Protein AF-A0A1I0L2A5-F1 (afdb_monomer_lite)

Sequence (82 aa):
MPWEEFCTLVSGLMPDTPLGSIVAIRAEPDRKVIKNFSRDQRRIYNAWRNRQAQEKLQDTEALDKQMKSMEAAFARMFGGGS

Structure (mmCIF, N/CA/C/O backbone):
data_AF-A0A1I0L2A5-F1
#
_entry.id   AF-A0A1I0L2A5-F1
#
loop_
_atom_site.group_PDB
_atom_site.id
_atom_site.type_symbol
_atom_site.label_atom_id
_atom_site.label_alt_id
_atom_site.label_comp_id
_atom_site.label_asym_id
_atom_site.label_entity_id
_atom_site.label_seq_id
_atom_site.pdbx_PDB_ins_code
_atom_site.Cartn_x
_atom_site.Cartn_y
_atom_site.Cartn_z
_atom_site.occupancy
_atom_site.B_iso_or_equiv
_atom_site.auth_seq_id
_atom_site.auth_comp_id
_atom_site.auth_asym_id
_atom_site.auth_atom_id
_atom_site.pdbx_PDB_model_num
ATOM 1 N N . MET A 1 1 ? 11.080 -7.873 26.839 1.0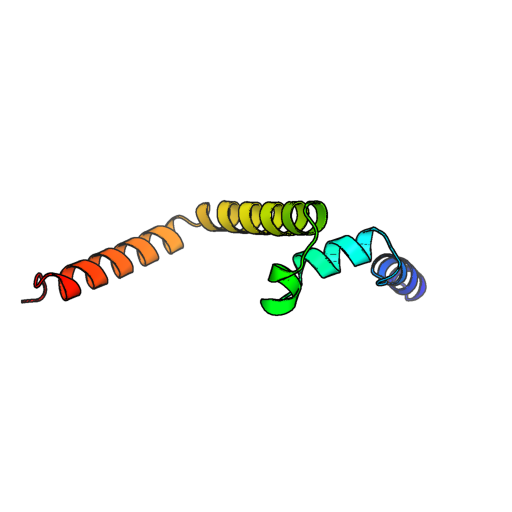0 83.19 1 MET A N 1
ATOM 2 C CA . MET A 1 1 ? 9.725 -7.291 26.852 1.00 83.19 1 MET A CA 1
ATOM 3 C C . MET A 1 1 ? 8.873 -8.115 27.806 1.00 83.19 1 MET A C 1
ATOM 5 O O . MET A 1 1 ? 8.834 -9.329 27.622 1.00 83.19 1 MET A O 1
ATOM 9 N N . PRO A 1 2 ? 8.273 -7.514 28.844 1.00 95.12 2 PRO A N 1
ATOM 10 C CA . PRO A 1 2 ? 7.305 -8.172 29.717 1.00 95.12 2 PRO A CA 1
ATOM 11 C C . PRO A 1 2 ? 6.039 -8.584 28.953 1.00 95.12 2 PRO A C 1
ATOM 13 O O . PRO A 1 2 ? 5.644 -7.935 27.987 1.00 95.12 2 PRO A O 1
ATOM 16 N N . TRP A 1 3 ? 5.382 -9.652 29.406 1.00 94.31 3 TRP A N 1
ATOM 17 C CA . TRP A 1 3 ? 4.171 -10.189 28.772 1.00 94.31 3 TRP A CA 1
ATOM 18 C C . TRP A 1 3 ? 3.029 -9.164 28.687 1.00 94.31 3 TRP A C 1
ATOM 20 O O . TRP A 1 3 ? 2.351 -9.066 27.669 1.00 94.31 3 TRP A O 1
ATOM 30 N N . GLU A 1 4 ? 2.855 -8.350 29.725 1.00 94.44 4 GLU A N 1
ATOM 31 C CA . GLU A 1 4 ? 1.821 -7.309 29.762 1.00 94.44 4 GLU A CA 1
ATOM 32 C C . GLU A 1 4 ? 2.052 -6.208 28.718 1.00 94.44 4 GLU A C 1
ATOM 34 O O . GLU A 1 4 ? 1.104 -5.731 28.089 1.00 94.44 4 GLU A O 1
ATOM 39 N N . GLU A 1 5 ? 3.315 -5.844 28.479 1.00 92.69 5 GLU A N 1
ATOM 40 C CA . GLU A 1 5 ? 3.692 -4.872 27.450 1.00 92.69 5 GLU A CA 1
ATOM 41 C C . GLU A 1 5 ? 3.376 -5.423 26.054 1.00 92.69 5 GLU A C 1
ATOM 43 O O . GLU A 1 5 ? 2.776 -4.735 25.231 1.00 92.69 5 GLU A O 1
ATOM 48 N N . PHE A 1 6 ? 3.681 -6.701 25.812 1.00 92.62 6 PHE A N 1
ATOM 49 C CA . PHE A 1 6 ? 3.321 -7.375 24.566 1.00 92.62 6 PHE A CA 1
ATOM 50 C C . PHE A 1 6 ? 1.801 -7.394 24.336 1.00 92.62 6 PHE A C 1
ATOM 52 O O . PHE A 1 6 ? 1.338 -6.985 23.272 1.00 92.62 6 PHE A O 1
ATOM 59 N N . CYS A 1 7 ? 1.016 -7.807 25.336 1.00 92.00 7 CYS A N 1
ATOM 60 C CA . CYS A 1 7 ? -0.448 -7.834 25.253 1.00 92.00 7 CYS A CA 1
ATOM 61 C C . CYS A 1 7 ? -1.039 -6.447 24.961 1.00 92.00 7 CYS A C 1
ATOM 63 O O . CYS A 1 7 ? -1.968 -6.323 24.163 1.00 92.00 7 CYS A O 1
ATOM 65 N N . THR A 1 8 ? -0.469 -5.402 25.567 1.00 90.19 8 THR A N 1
ATOM 66 C CA . THR A 1 8 ? -0.878 -4.009 25.341 1.00 90.19 8 THR A CA 1
ATOM 67 C C . THR A 1 8 ? -0.573 -3.546 23.915 1.00 90.19 8 THR A C 1
ATOM 69 O O . THR A 1 8 ? -1.380 -2.856 23.301 1.00 90.19 8 THR A O 1
ATOM 72 N N . LEU A 1 9 ? 0.569 -3.939 23.348 1.00 89.19 9 LEU A N 1
ATOM 73 C CA . LEU A 1 9 ? 0.917 -3.593 21.967 1.00 89.19 9 LEU A CA 1
ATOM 74 C C . LEU A 1 9 ? 0.054 -4.352 20.951 1.00 89.19 9 LEU A C 1
ATOM 76 O O . LEU A 1 9 ? -0.397 -3.772 19.964 1.00 89.19 9 LEU A O 1
ATOM 80 N N . VAL A 1 10 ? -0.203 -5.638 21.199 1.00 89.12 10 VAL A N 1
ATOM 81 C CA . VAL A 1 10 ? -1.019 -6.483 20.315 1.00 89.12 10 VAL A CA 1
ATOM 82 C C . VAL A 1 10 ? -2.478 -6.041 20.305 1.00 89.12 10 VAL A C 1
ATOM 84 O O . VAL A 1 10 ? -3.095 -6.047 19.240 1.00 89.12 10 VAL A O 1
ATOM 87 N N . SER A 1 11 ? -3.026 -5.599 21.441 1.00 88.38 11 SER A N 1
ATOM 88 C CA . SER A 1 11 ? -4.403 -5.091 21.486 1.00 88.38 11 SER A CA 1
ATOM 89 C C . SER A 1 11 ? -4.600 -3.880 20.565 1.00 88.38 11 SER A C 1
ATOM 91 O O . SER A 1 11 ? -5.649 -3.748 19.941 1.00 88.38 11 SER A O 1
ATOM 93 N N . GLY A 1 12 ? -3.563 -3.058 20.371 1.00 85.69 12 GLY A N 1
ATOM 94 C CA . GLY A 1 12 ? -3.566 -1.943 19.422 1.00 85.69 12 GLY A CA 1
ATOM 95 C C . GLY A 1 12 ? -3.580 -2.341 17.939 1.00 85.69 12 GLY A C 1
ATOM 96 O O . GLY A 1 12 ? -3.811 -1.483 17.090 1.00 85.69 12 GLY A O 1
ATOM 97 N N . LEU A 1 13 ? -3.340 -3.614 17.604 1.00 86.69 13 LEU A N 1
ATOM 98 C CA . LEU A 1 13 ? -3.393 -4.147 16.234 1.00 86.69 13 LEU A CA 1
ATOM 99 C C . LE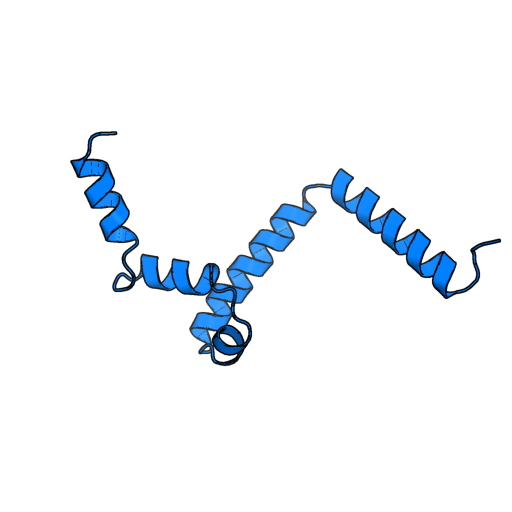U A 1 13 ? -4.691 -4.909 15.940 1.00 86.69 13 LEU A C 1
ATOM 101 O O . LEU A 1 13 ? -4.852 -5.443 14.840 1.00 86.69 13 LEU A O 1
ATOM 105 N N . MET A 1 14 ? -5.611 -4.969 16.903 1.00 88.56 14 MET A N 1
ATOM 106 C CA . MET A 1 14 ? -6.866 -5.695 16.753 1.00 88.56 14 MET A CA 1
ATOM 107 C C . MET A 1 14 ? -7.725 -5.117 15.611 1.00 88.56 14 MET A C 1
ATOM 109 O O . MET A 1 14 ? -7.673 -3.906 15.366 1.00 88.56 14 MET A O 1
ATOM 113 N N . PRO A 1 15 ? -8.522 -5.939 14.897 1.00 83.56 15 PRO A N 1
ATOM 114 C CA . PRO A 1 15 ? -9.257 -5.510 13.698 1.00 83.56 15 PRO A CA 1
ATOM 115 C C . PRO A 1 15 ? -10.249 -4.360 13.919 1.00 83.56 15 PRO A C 1
ATOM 117 O O . PRO A 1 15 ? -10.528 -3.597 12.996 1.00 83.56 15 PRO A O 1
ATOM 120 N N . ASP A 1 16 ? -10.774 -4.238 15.133 1.00 88.06 16 ASP A N 1
ATOM 121 C CA . ASP A 1 16 ? -11.724 -3.215 15.574 1.00 88.06 16 ASP A CA 1
ATOM 122 C C . ASP A 1 16 ? -11.055 -1.884 15.954 1.00 88.06 16 ASP A C 1
ATOM 124 O O . ASP A 1 16 ? -11.734 -0.888 16.203 1.00 88.06 16 ASP A O 1
ATOM 128 N N . THR A 1 17 ? -9.724 -1.828 15.943 1.00 93.69 17 THR A N 1
ATOM 129 C CA . THR A 1 17 ? -8.978 -0.592 16.179 1.00 93.69 17 THR A CA 1
ATOM 130 C C . THR A 1 17 ? -8.750 0.189 14.878 1.00 93.69 17 THR A C 1
ATOM 132 O O . THR A 1 17 ? -8.605 -0.401 13.798 1.00 93.69 17 THR A O 1
ATOM 135 N N . PRO A 1 18 ? -8.618 1.530 14.946 1.00 92.44 18 PRO A N 1
ATOM 136 C CA . PRO A 1 18 ? -8.243 2.332 13.781 1.00 92.44 18 PRO A CA 1
ATOM 137 C C . PRO A 1 18 ? -6.911 1.900 13.148 1.00 92.44 18 PRO A C 1
ATOM 139 O O . PRO A 1 18 ? -6.780 1.893 11.922 1.00 92.44 18 PRO A O 1
ATOM 142 N N . LEU A 1 19 ? -5.922 1.514 13.964 1.00 93.12 19 LEU A N 1
ATOM 143 C CA . LEU A 1 19 ? -4.629 1.038 13.472 1.00 93.12 19 LEU A CA 1
ATOM 144 C C . LEU A 1 19 ? -4.759 -0.333 12.797 1.00 93.12 19 LEU A C 1
ATOM 146 O O . LEU A 1 19 ? -4.267 -0.493 11.680 1.00 93.12 19 LEU A O 1
ATOM 150 N N . GLY A 1 20 ? -5.462 -1.283 13.418 1.00 93.38 20 GLY A N 1
ATOM 151 C CA . GLY A 1 20 ? -5.733 -2.599 12.837 1.00 93.38 20 GLY A CA 1
ATOM 152 C C . GLY A 1 20 ? -6.462 -2.509 11.499 1.00 93.38 20 GLY A C 1
ATOM 153 O O . GLY A 1 20 ? -6.069 -3.171 10.541 1.00 93.38 20 GLY A O 1
ATOM 154 N N . SER A 1 21 ? -7.427 -1.593 11.370 1.00 93.50 21 SER A N 1
ATOM 155 C CA . SER A 1 21 ? -8.089 -1.301 10.091 1.00 93.50 21 SER A CA 1
ATOM 156 C C . SER A 1 21 ? -7.108 -0.818 9.012 1.00 93.50 21 SER A C 1
ATOM 158 O O . SER A 1 21 ? -7.146 -1.292 7.876 1.00 93.50 21 SER A O 1
ATOM 160 N N . ILE A 1 22 ? -6.189 0.097 9.345 1.00 95.38 22 ILE A N 1
ATOM 161 C CA . ILE A 1 22 ? -5.157 0.567 8.402 1.00 95.38 22 ILE A CA 1
ATOM 162 C C . ILE A 1 22 ? -4.216 -0.575 8.004 1.00 95.38 22 ILE A C 1
ATOM 164 O O . ILE A 1 22 ? -3.872 -0.698 6.825 1.00 95.38 22 ILE A O 1
ATOM 168 N N . VAL A 1 23 ? -3.789 -1.395 8.967 1.00 94.69 23 VAL A N 1
ATOM 169 C CA . VAL A 1 23 ? -2.910 -2.547 8.724 1.00 94.69 23 VAL A CA 1
ATOM 170 C C . VAL A 1 23 ? -3.599 -3.556 7.809 1.00 94.69 23 VAL A C 1
ATOM 172 O O . VAL A 1 23 ? -2.999 -3.947 6.809 1.00 94.69 23 VAL A O 1
ATOM 175 N N . ALA A 1 24 ? -4.864 -3.892 8.072 1.00 94.81 24 ALA A N 1
ATOM 176 C CA . ALA A 1 24 ? -5.657 -4.789 7.236 1.00 94.81 24 ALA A CA 1
ATOM 177 C C . ALA A 1 24 ? -5.750 -4.279 5.789 1.00 94.81 24 ALA A C 1
ATOM 179 O O . ALA A 1 24 ? -5.435 -5.015 4.857 1.00 94.81 24 ALA A O 1
ATOM 180 N N . ILE A 1 25 ? -6.064 -2.991 5.591 1.00 97.06 25 ILE A N 1
ATOM 181 C CA . ILE A 1 25 ? -6.108 -2.381 4.252 1.00 97.06 25 ILE A CA 1
ATOM 182 C C . ILE A 1 25 ? -4.755 -2.508 3.542 1.00 97.06 25 ILE A C 1
ATOM 184 O O . ILE A 1 25 ? -4.715 -2.838 2.361 1.00 97.06 25 ILE A O 1
ATOM 188 N N . ARG A 1 26 ? -3.639 -2.227 4.228 1.00 96.44 26 ARG A N 1
ATOM 189 C CA . ARG A 1 26 ? -2.292 -2.260 3.628 1.00 96.44 26 ARG A CA 1
ATOM 190 C C . ARG A 1 26 ? -1.798 -3.672 3.321 1.00 96.44 26 ARG A C 1
ATOM 192 O O . ARG A 1 26 ? -1.020 -3.831 2.380 1.00 96.44 26 ARG A O 1
ATOM 199 N N . ALA A 1 27 ? -2.203 -4.647 4.128 1.00 96.00 27 ALA A N 1
ATOM 200 C CA . ALA A 1 27 ? -1.766 -6.034 4.035 1.00 96.00 27 ALA A CA 1
ATOM 201 C C . ALA A 1 27 ? -2.643 -6.892 3.109 1.00 96.00 27 ALA A C 1
ATOM 203 O O . ALA A 1 27 ? -2.235 -8.003 2.788 1.00 96.00 27 ALA A O 1
ATOM 204 N N . GLU A 1 28 ? -3.805 -6.392 2.671 1.00 97.31 28 GLU A N 1
ATOM 205 C CA . GLU A 1 28 ? -4.775 -7.147 1.870 1.00 97.31 28 GLU A CA 1
ATOM 206 C C . GLU A 1 28 ? -4.160 -7.743 0.583 1.00 97.31 28 GLU A C 1
ATOM 208 O O . GLU A 1 28 ? -3.694 -6.986 -0.283 1.00 97.31 28 GLU A O 1
ATOM 213 N N . PRO A 1 29 ? -4.171 -9.084 0.420 1.00 96.94 29 PRO A N 1
ATOM 214 C CA . PRO A 1 29 ? -3.677 -9.742 -0.787 1.00 96.94 29 PRO A CA 1
ATOM 215 C C . PRO A 1 29 ? -4.764 -10.036 -1.836 1.00 96.94 29 PRO A C 1
ATOM 217 O O . PRO A 1 29 ? -4.431 -10.192 -3.018 1.00 96.94 29 PRO A O 1
ATOM 220 N N . ASP A 1 30 ? -6.043 -10.141 -1.459 1.00 97.94 30 ASP A N 1
ATOM 221 C CA . ASP A 1 30 ? -7.098 -10.560 -2.381 1.00 97.94 30 ASP A CA 1
ATOM 222 C C . ASP A 1 30 ? -7.514 -9.414 -3.313 1.00 97.94 30 ASP A C 1
ATOM 224 O O . ASP A 1 30 ? -8.095 -8.396 -2.926 1.00 97.94 30 ASP A O 1
ATOM 228 N N . ARG A 1 31 ? -7.286 -9.614 -4.616 1.00 96.62 31 ARG A N 1
ATOM 229 C CA . ARG A 1 31 ? -7.677 -8.648 -5.649 1.00 96.62 31 ARG A CA 1
ATOM 230 C C . ARG A 1 31 ? -9.181 -8.393 -5.689 1.00 96.62 31 ARG A C 1
ATOM 232 O O . ARG A 1 31 ? -9.571 -7.299 -6.089 1.00 96.62 31 ARG A O 1
ATOM 239 N N . LYS A 1 32 ? -10.029 -9.367 -5.347 1.00 97.81 32 LYS A N 1
ATOM 240 C CA . LYS A 1 32 ? -11.488 -9.171 -5.312 1.00 97.81 32 LYS A CA 1
ATOM 241 C C . LYS A 1 32 ? -11.869 -8.197 -4.203 1.00 97.81 32 LYS A C 1
ATOM 243 O O . LYS A 1 32 ? -12.658 -7.289 -4.449 1.00 97.81 32 LYS A O 1
ATOM 248 N N . VAL A 1 33 ? -11.246 -8.333 -3.037 1.00 97.81 33 VAL A N 1
ATOM 249 C CA . VAL A 1 33 ? -11.431 -7.420 -1.906 1.00 97.81 33 VAL A CA 1
ATOM 250 C C . VAL A 1 33 ? -10.928 -6.019 -2.269 1.00 97.81 33 VAL A C 1
ATOM 252 O O . VAL A 1 33 ? -11.690 -5.055 -2.197 1.00 97.81 33 VAL A O 1
ATOM 255 N N . ILE A 1 34 ? -9.707 -5.905 -2.805 1.00 97.81 34 ILE A N 1
ATOM 256 C CA . ILE A 1 34 ? -9.118 -4.613 -3.209 1.00 97.81 34 I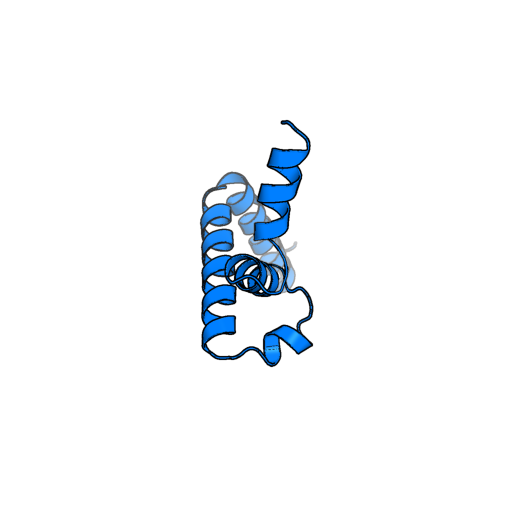LE A CA 1
ATOM 257 C C . ILE A 1 34 ? -9.970 -3.895 -4.270 1.00 97.81 34 ILE A C 1
ATOM 259 O O . ILE A 1 34 ? -10.100 -2.664 -4.256 1.00 97.81 34 ILE A O 1
ATOM 263 N N . LYS A 1 35 ? -10.577 -4.639 -5.207 1.00 97.75 35 LYS A N 1
ATOM 264 C CA . LYS A 1 35 ? -11.473 -4.078 -6.236 1.00 97.75 35 LYS A CA 1
ATOM 265 C C . LYS A 1 35 ? -12.705 -3.400 -5.638 1.00 97.75 35 LYS A C 1
ATOM 267 O O . LYS A 1 35 ? -13.149 -2.400 -6.203 1.00 97.75 35 LYS A O 1
ATOM 272 N N . ASN A 1 36 ? -13.175 -3.882 -4.494 1.00 98.12 36 ASN A N 1
ATOM 273 C CA . ASN A 1 36 ? -14.358 -3.376 -3.804 1.00 98.12 36 ASN A CA 1
ATOM 274 C C . ASN A 1 36 ? -14.036 -2.349 -2.707 1.00 98.12 36 ASN A C 1
ATOM 276 O O . ASN A 1 36 ? -14.946 -1.889 -2.023 1.00 98.12 36 ASN A O 1
ATOM 280 N N . PHE A 1 37 ? -12.767 -1.965 -2.539 1.00 98.25 37 PHE A N 1
ATOM 281 C CA . PHE A 1 37 ? -12.384 -0.916 -1.597 1.00 98.25 37 PHE A CA 1
ATOM 282 C C . PHE A 1 37 ? -13.122 0.397 -1.851 1.00 98.25 37 PHE A C 1
ATOM 284 O O . PHE A 1 37 ? -13.236 0.862 -2.990 1.00 98.25 37 PHE A O 1
ATOM 291 N N . SER A 1 38 ? -13.525 1.043 -0.757 1.00 98.31 38 SER A N 1
ATOM 292 C CA . SER A 1 38 ? -13.977 2.428 -0.775 1.00 98.31 38 SER A CA 1
ATOM 293 C C . SER A 1 38 ? -12.865 3.359 -1.271 1.00 98.31 38 SER A C 1
ATOM 295 O O . SER A 1 38 ? -11.680 3.003 -1.318 1.00 98.31 38 SER A O 1
ATOM 297 N N . ARG A 1 39 ? -13.230 4.599 -1.614 1.00 98.38 39 ARG A N 1
ATOM 298 C CA . ARG A 1 39 ? -12.262 5.615 -2.051 1.00 98.38 39 ARG A CA 1
ATOM 299 C C . ARG A 1 39 ? -11.148 5.827 -1.019 1.00 98.38 39 ARG A C 1
ATOM 301 O O . ARG A 1 39 ? -9.981 5.914 -1.400 1.00 98.38 39 ARG A O 1
ATOM 308 N N . ASP A 1 40 ? -11.491 5.859 0.266 1.00 97.81 40 ASP A N 1
ATOM 309 C CA . ASP A 1 40 ? -10.520 6.065 1.343 1.00 97.81 40 ASP A CA 1
ATOM 310 C C . ASP A 1 40 ? -9.631 4.847 1.584 1.00 97.81 40 ASP A C 1
ATOM 312 O O . ASP A 1 40 ? -8.413 4.998 1.704 1.00 97.81 40 ASP A O 1
ATOM 316 N N . GLN A 1 41 ? -10.199 3.639 1.565 1.00 97.94 41 GLN A N 1
ATOM 317 C CA . GLN A 1 41 ? -9.416 2.402 1.652 1.00 97.94 41 GLN A CA 1
ATOM 318 C C . GLN A 1 41 ? -8.413 2.317 0.496 1.00 97.94 41 GLN A C 1
ATOM 320 O O . GLN A 1 41 ? -7.223 2.078 0.706 1.00 97.94 41 GLN A O 1
ATOM 325 N N . ARG A 1 42 ? -8.859 2.618 -0.729 1.00 98.31 42 ARG A N 1
ATOM 326 C CA . ARG A 1 42 ? -7.996 2.634 -1.914 1.00 98.31 42 ARG A CA 1
ATOM 327 C C . ARG A 1 42 ? -6.901 3.694 -1.824 1.00 98.31 42 ARG A C 1
ATOM 329 O O . ARG A 1 42 ? -5.769 3.421 -2.217 1.00 98.31 42 ARG A O 1
ATOM 336 N N . ARG A 1 43 ? -7.197 4.877 -1.277 1.00 98.31 43 ARG A N 1
ATOM 337 C CA . ARG A 1 43 ? -6.195 5.925 -1.026 1.00 98.31 43 ARG A CA 1
ATOM 338 C C . ARG A 1 43 ? -5.099 5.431 -0.079 1.00 98.31 43 ARG A C 1
ATOM 340 O O . ARG A 1 43 ? -3.923 5.603 -0.388 1.00 98.31 43 ARG A O 1
ATOM 347 N N . ILE A 1 44 ? -5.471 4.800 1.038 1.00 98.12 44 ILE A N 1
ATOM 348 C CA . ILE A 1 44 ? -4.524 4.245 2.020 1.00 98.12 44 IL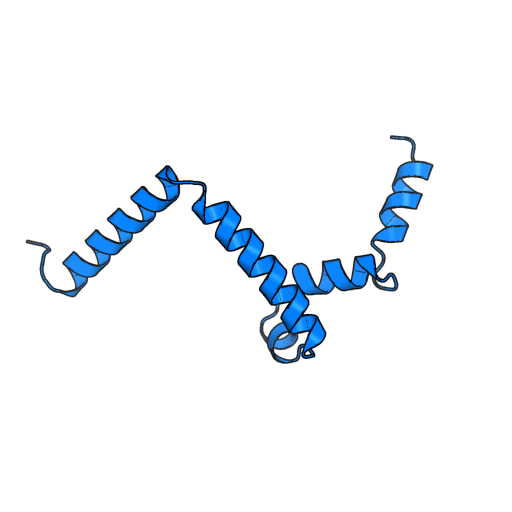E A CA 1
ATOM 349 C C . ILE A 1 44 ? -3.671 3.137 1.389 1.00 98.12 44 ILE A C 1
ATOM 351 O O . ILE A 1 44 ? -2.444 3.164 1.519 1.00 98.12 44 ILE A O 1
ATOM 355 N N . TYR A 1 45 ? -4.306 2.202 0.675 1.00 98.31 45 TYR A N 1
ATOM 356 C CA . TYR A 1 45 ? -3.630 1.105 -0.018 1.00 98.31 45 TYR A CA 1
ATOM 357 C C . TYR A 1 45 ? -2.608 1.620 -1.042 1.00 98.31 45 TYR A C 1
ATOM 359 O O . TYR A 1 45 ? -1.431 1.261 -0.992 1.00 98.31 45 TYR A O 1
ATOM 367 N N . ASN A 1 46 ? -3.028 2.523 -1.933 1.00 97.88 46 ASN A N 1
ATOM 368 C CA . ASN A 1 46 ? -2.166 3.066 -2.982 1.00 97.88 46 ASN A CA 1
ATOM 369 C C . ASN A 1 46 ? -1.013 3.896 -2.411 1.00 97.88 46 ASN A C 1
ATOM 371 O O . ASN A 1 46 ? 0.115 3.755 -2.871 1.00 97.88 46 ASN A O 1
ATOM 375 N N . ALA A 1 47 ? -1.263 4.724 -1.391 1.00 98.25 47 ALA A N 1
ATOM 376 C CA . ALA A 1 47 ? -0.209 5.505 -0.746 1.00 98.25 47 ALA A CA 1
ATOM 377 C C . ALA A 1 47 ? 0.889 4.601 -0.162 1.00 98.25 47 ALA A C 1
ATOM 379 O O . ALA A 1 47 ? 2.076 4.867 -0.350 1.00 98.25 47 ALA A O 1
ATOM 380 N N . TRP A 1 48 ? 0.502 3.499 0.488 1.00 97.56 48 TRP A N 1
ATOM 381 C CA . TRP A 1 48 ? 1.451 2.514 1.006 1.00 97.56 48 TRP A CA 1
ATOM 382 C C . TRP A 1 48 ? 2.243 1.827 -0.112 1.00 97.56 48 TRP A C 1
ATOM 384 O O . TRP A 1 48 ? 3.468 1.753 -0.050 1.00 97.56 48 TRP A O 1
ATOM 394 N N . ARG A 1 49 ? 1.562 1.380 -1.173 1.00 96.62 49 ARG A N 1
ATOM 395 C CA . ARG A 1 49 ? 2.201 0.746 -2.337 1.00 96.62 49 ARG A CA 1
ATOM 396 C C . ARG A 1 49 ? 3.176 1.682 -3.051 1.00 96.62 49 ARG A C 1
ATOM 398 O O . ARG A 1 49 ? 4.258 1.241 -3.425 1.00 96.62 49 ARG A O 1
ATOM 405 N N . ASN A 1 50 ? 2.822 2.957 -3.191 1.00 96.94 50 ASN A N 1
ATOM 406 C CA . ASN A 1 50 ? 3.681 3.972 -3.798 1.00 96.94 50 ASN A CA 1
ATOM 407 C C . ASN A 1 50 ? 4.933 4.216 -2.959 1.00 96.94 50 ASN A C 1
ATOM 409 O O . ASN A 1 50 ? 6.030 4.238 -3.507 1.00 96.94 50 ASN A O 1
ATOM 413 N N . ARG A 1 51 ? 4.787 4.322 -1.634 1.00 95.94 51 ARG A N 1
ATOM 414 C CA . ARG A 1 51 ? 5.931 4.433 -0.723 1.00 95.94 51 ARG A CA 1
ATOM 415 C C . ARG A 1 51 ? 6.871 3.232 -0.851 1.00 95.94 51 ARG A C 1
ATOM 417 O O . ARG A 1 51 ? 8.069 3.412 -1.020 1.00 95.94 51 ARG A O 1
ATOM 424 N N . GLN A 1 52 ? 6.327 2.016 -0.830 1.00 94.56 52 GLN A N 1
ATOM 425 C CA . GLN A 1 52 ? 7.114 0.790 -0.996 1.00 94.56 52 GLN A CA 1
ATOM 426 C C . GLN A 1 52 ? 7.821 0.733 -2.359 1.00 94.56 52 GLN A C 1
ATOM 428 O O . GLN A 1 52 ? 8.945 0.251 -2.455 1.00 94.56 52 GLN A O 1
ATOM 433 N N . ALA A 1 53 ? 7.182 1.226 -3.424 1.00 93.06 53 ALA A N 1
ATOM 434 C CA . ALA A 1 53 ? 7.819 1.335 -4.731 1.00 93.06 53 ALA A CA 1
ATOM 435 C C . ALA A 1 53 ? 8.977 2.345 -4.710 1.00 93.06 53 ALA A C 1
ATOM 437 O O . ALA A 1 53 ? 10.052 2.025 -5.198 1.00 93.06 53 ALA A O 1
ATOM 438 N N . GLN A 1 54 ? 8.791 3.518 -4.099 1.00 93.69 54 GLN A N 1
ATOM 439 C CA . GLN A 1 54 ? 9.845 4.528 -3.955 1.00 93.69 54 GLN A CA 1
ATOM 440 C C . GLN A 1 54 ? 11.041 4.023 -3.145 1.00 93.69 54 GLN A C 1
ATOM 442 O O . GLN A 1 54 ? 12.174 4.283 -3.529 1.00 93.69 54 GLN A O 1
ATOM 447 N N . GLU A 1 55 ? 10.807 3.277 -2.063 1.00 91.88 55 GLU A N 1
ATOM 448 C CA . GLU A 1 55 ? 11.878 2.652 -1.274 1.00 91.88 55 GLU A CA 1
ATOM 449 C C . GLU A 1 55 ? 12.685 1.659 -2.129 1.00 91.88 55 GLU A C 1
ATOM 451 O O . GLU A 1 55 ? 13.910 1.680 -2.105 1.00 91.88 55 GLU A O 1
ATOM 456 N N . LYS A 1 56 ? 12.020 0.862 -2.978 1.00 88.50 56 LYS A N 1
ATOM 457 C CA . LYS A 1 56 ? 12.703 -0.044 -3.920 1.00 88.50 56 LYS A CA 1
ATOM 458 C C . LYS A 1 56 ? 13.503 0.680 -4.999 1.00 88.50 56 LYS A C 1
ATOM 460 O O . LYS A 1 56 ? 14.477 0.123 -5.486 1.00 88.50 56 LYS A O 1
ATOM 465 N N . LEU A 1 57 ? 13.110 1.899 -5.373 1.00 88.69 57 LEU A N 1
ATOM 466 C CA . LEU A 1 57 ? 13.862 2.697 -6.343 1.00 88.69 57 LEU A CA 1
ATOM 467 C C . LEU A 1 57 ? 15.202 3.209 -5.788 1.00 88.69 57 LEU A C 1
ATOM 469 O O . LEU A 1 57 ? 16.022 3.704 -6.554 1.00 88.69 57 LEU A O 1
ATOM 473 N N . GLN A 1 58 ? 15.431 3.119 -4.476 1.00 90.44 58 GLN A N 1
ATOM 474 C CA . GLN A 1 58 ? 16.702 3.520 -3.868 1.00 90.44 58 GLN A CA 1
ATOM 475 C C . GLN A 1 58 ? 17.794 2.451 -4.031 1.00 90.44 58 GLN A C 1
ATOM 477 O O . GLN A 1 58 ? 18.973 2.767 -3.896 1.00 90.44 58 GLN A O 1
ATOM 482 N N . ASP A 1 59 ? 17.422 1.208 -4.351 1.00 91.25 59 ASP A N 1
ATOM 483 C CA . ASP A 1 59 ? 18.358 0.119 -4.631 1.00 91.25 59 ASP A CA 1
ATOM 484 C C . ASP A 1 59 ? 18.790 0.161 -6.105 1.00 91.25 59 ASP A C 1
ATOM 486 O O . ASP A 1 59 ? 18.210 -0.482 -6.985 1.00 91.25 59 ASP A O 1
ATOM 490 N N . THR A 1 60 ? 19.794 0.991 -6.387 1.00 88.56 60 THR A N 1
ATOM 491 C CA . THR A 1 60 ? 20.280 1.251 -7.748 1.00 88.56 60 THR A CA 1
ATOM 492 C C . THR A 1 60 ? 20.894 0.019 -8.412 1.00 88.56 60 THR A C 1
ATOM 494 O O . THR A 1 60 ? 20.771 -0.132 -9.627 1.00 88.56 60 THR A O 1
ATOM 497 N N . GLU A 1 61 ? 21.505 -0.886 -7.645 1.00 91.31 61 GLU A N 1
ATOM 498 C CA . GLU A 1 61 ? 22.091 -2.123 -8.169 1.00 91.31 61 GLU A CA 1
ATOM 499 C C . GLU A 1 61 ? 20.999 -3.104 -8.610 1.00 91.31 61 GLU A C 1
ATOM 501 O O . GLU A 1 61 ? 21.042 -3.645 -9.723 1.00 91.31 61 GLU A O 1
ATOM 506 N N . ALA A 1 62 ? 19.970 -3.296 -7.777 1.00 89.00 62 ALA A N 1
ATOM 507 C CA . ALA A 1 62 ? 18.823 -4.109 -8.158 1.00 89.00 62 ALA A CA 1
ATOM 508 C C . ALA A 1 62 ? 18.086 -3.519 -9.368 1.00 89.00 62 ALA A C 1
ATOM 510 O O . ALA A 1 62 ? 17.635 -4.276 -10.235 1.00 89.00 62 ALA A O 1
ATOM 511 N N . LEU A 1 63 ? 17.988 -2.188 -9.453 1.00 90.19 63 LEU A N 1
ATOM 512 C CA . LEU A 1 63 ? 17.401 -1.504 -10.603 1.00 90.19 63 LEU A CA 1
ATOM 513 C C . LEU A 1 63 ? 18.196 -1.730 -11.888 1.00 90.19 63 LEU A C 1
ATOM 515 O O . LEU A 1 63 ? 17.601 -2.122 -12.888 1.00 90.19 63 LEU A O 1
ATOM 519 N N . ASP A 1 64 ? 19.516 -1.543 -11.871 1.00 93.25 64 ASP A N 1
ATOM 520 C CA . ASP A 1 64 ? 20.368 -1.749 -13.050 1.00 93.25 64 ASP A CA 1
ATOM 521 C C . ASP A 1 64 ? 20.264 -3.191 -13.570 1.00 93.25 64 ASP A C 1
ATOM 523 O O . ASP A 1 64 ? 20.081 -3.440 -14.765 1.00 93.25 64 ASP A O 1
ATOM 527 N N . LYS A 1 65 ? 20.262 -4.169 -12.656 1.00 93.62 65 LYS A N 1
ATOM 528 C CA . LYS A 1 65 ? 20.054 -5.579 -13.004 1.00 93.62 65 LYS A CA 1
ATOM 529 C C . LYS A 1 65 ? 18.687 -5.821 -13.650 1.00 93.62 65 LYS A C 1
ATOM 531 O O . LYS A 1 65 ? 18.592 -6.579 -14.619 1.00 93.62 65 LYS A O 1
ATOM 536 N N . GLN A 1 66 ? 17.632 -5.190 -13.133 1.00 91.81 66 GLN A N 1
ATOM 537 C CA . GLN A 1 66 ? 16.299 -5.271 -13.732 1.00 91.81 66 GLN A CA 1
ATOM 538 C C . GLN A 1 66 ? 16.264 -4.613 -15.116 1.00 91.81 66 GLN A C 1
ATOM 540 O O . GLN A 1 66 ? 15.732 -5.219 -16.047 1.00 91.81 66 GLN A O 1
ATOM 545 N N . MET A 1 67 ? 16.881 -3.441 -15.289 1.00 93.19 67 MET A N 1
ATOM 546 C CA . MET A 1 67 ? 16.961 -2.749 -16.579 1.00 93.19 67 MET A CA 1
ATOM 547 C C . MET A 1 67 ? 17.677 -3.597 -17.631 1.00 93.19 67 MET A C 1
ATOM 549 O O . MET A 1 67 ? 17.099 -3.845 -18.686 1.00 93.19 67 MET A O 1
ATOM 553 N N . LYS A 1 68 ? 18.845 -4.170 -17.314 1.00 94.62 68 LYS A N 1
ATOM 554 C CA . LYS A 1 68 ? 19.562 -5.097 -18.212 1.00 94.62 68 LYS A CA 1
ATOM 555 C C . LYS A 1 68 ? 18.724 -6.315 -18.593 1.00 94.62 68 LYS A C 1
ATOM 557 O O . LYS A 1 68 ? 18.729 -6.752 -19.743 1.00 94.62 68 LYS A O 1
ATOM 562 N N . SER A 1 69 ? 17.974 -6.874 -17.639 1.00 93.56 69 SER A N 1
ATOM 563 C CA . SER A 1 69 ? 17.077 -7.999 -17.929 1.00 93.56 69 SER A CA 1
ATOM 564 C C . SER A 1 69 ? 15.944 -7.604 -18.885 1.00 93.56 69 SER A C 1
ATOM 566 O O . SER A 1 69 ? 15.577 -8.385 -19.764 1.00 93.56 69 SER A O 1
ATOM 568 N N . MET A 1 70 ? 15.434 -6.377 -18.753 1.00 93.81 70 MET A N 1
ATOM 569 C CA . MET A 1 70 ? 14.392 -5.820 -19.608 1.00 93.81 70 MET A CA 1
ATOM 570 C C . MET A 1 70 ? 14.921 -5.510 -21.017 1.00 93.81 70 MET A C 1
ATOM 572 O O . MET A 1 70 ? 14.278 -5.878 -21.997 1.00 93.81 70 MET A O 1
ATOM 576 N N . GLU A 1 71 ? 16.115 -4.922 -21.132 1.00 93.12 71 GLU A N 1
ATOM 577 C CA . GLU A 1 71 ? 16.818 -4.708 -22.405 1.00 93.12 71 GLU A CA 1
ATOM 578 C C . GLU A 1 71 ? 17.025 -6.025 -23.158 1.00 93.12 71 GLU A C 1
ATOM 580 O O . GLU A 1 71 ? 16.663 -6.134 -24.330 1.00 93.12 71 GLU A O 1
ATOM 585 N N . ALA A 1 72 ? 17.524 -7.062 -22.477 1.00 93.50 72 ALA A N 1
ATOM 586 C CA . ALA A 1 72 ? 17.717 -8.379 -23.076 1.00 93.50 72 ALA A CA 1
ATOM 587 C C . ALA A 1 72 ? 16.393 -9.017 -23.535 1.00 93.50 72 ALA A C 1
ATOM 589 O O . ALA A 1 72 ? 16.346 -9.665 -24.583 1.00 93.50 72 ALA A O 1
ATOM 590 N N . ALA A 1 73 ? 15.307 -8.838 -22.774 1.00 94.00 73 ALA A N 1
ATOM 591 C CA . ALA A 1 73 ? 13.983 -9.319 -23.159 1.00 94.00 73 ALA A CA 1
ATOM 592 C C . ALA A 1 73 ? 13.462 -8.611 -24.422 1.00 94.00 73 ALA A C 1
ATOM 594 O O . ALA A 1 73 ? 12.981 -9.281 -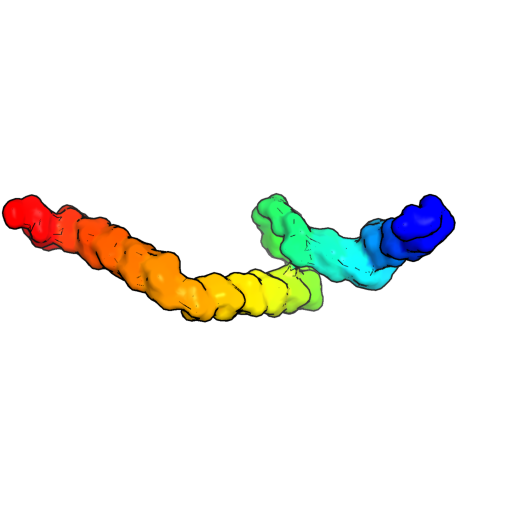25.338 1.00 94.00 73 ALA A O 1
ATOM 595 N N . PHE A 1 74 ? 13.610 -7.285 -24.512 1.00 93.25 74 PHE A N 1
ATOM 596 C CA . PHE A 1 74 ? 13.223 -6.528 -25.704 1.00 93.25 74 PHE A CA 1
ATOM 597 C C . PHE A 1 74 ? 14.087 -6.868 -26.919 1.00 93.25 74 PHE A C 1
ATOM 599 O O . PHE A 1 74 ? 13.542 -7.094 -27.998 1.00 93.25 74 PHE A O 1
ATOM 606 N N . ALA A 1 75 ? 15.405 -6.994 -26.750 1.00 92.88 75 ALA A N 1
ATOM 607 C CA . ALA A 1 75 ? 16.302 -7.412 -27.825 1.00 92.88 75 ALA A CA 1
ATOM 608 C C . ALA A 1 75 ? 15.881 -8.770 -28.408 1.00 92.88 75 ALA A C 1
ATOM 610 O O . ALA A 1 75 ? 15.778 -8.917 -29.624 1.00 92.88 75 ALA A O 1
ATOM 611 N N . ARG A 1 76 ? 15.538 -9.745 -27.554 1.00 92.12 76 ARG A N 1
ATOM 612 C CA . ARG A 1 76 ? 15.021 -11.053 -27.995 1.00 92.12 76 ARG A CA 1
ATOM 613 C C . ARG A 1 76 ? 13.686 -10.946 -28.730 1.00 92.12 76 ARG A C 1
ATOM 615 O O . ARG A 1 76 ? 13.489 -11.638 -29.721 1.00 92.12 76 ARG A O 1
ATOM 622 N N . MET A 1 77 ? 12.778 -10.093 -28.259 1.00 91.81 77 MET A N 1
ATOM 623 C CA . MET A 1 77 ? 11.446 -9.937 -28.852 1.00 91.81 77 MET A CA 1
ATOM 624 C C . MET A 1 77 ? 11.485 -9.287 -30.245 1.00 91.81 77 MET A C 1
ATOM 626 O O . MET A 1 77 ? 10.655 -9.616 -31.087 1.00 91.81 77 MET A O 1
ATOM 630 N N .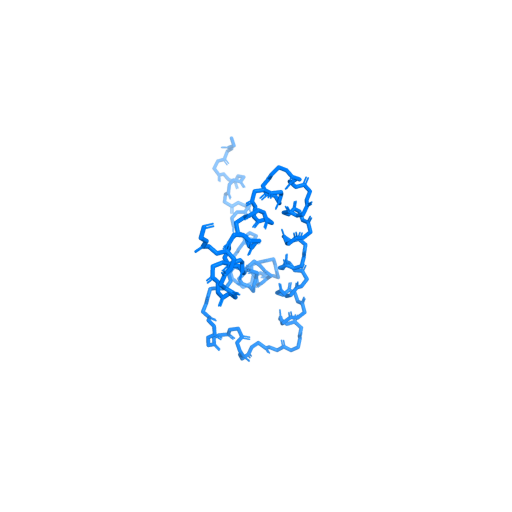 PHE A 1 78 ? 12.457 -8.406 -30.501 1.00 88.69 78 PHE A N 1
ATOM 631 C CA . PHE A 1 78 ? 12.588 -7.658 -31.759 1.00 88.69 78 PHE A CA 1
ATOM 632 C C . PHE A 1 78 ? 13.758 -8.120 -32.646 1.00 88.69 78 PHE A C 1
ATOM 634 O O . PHE A 1 78 ? 14.174 -7.394 -33.545 1.00 88.69 78 PHE A O 1
ATOM 641 N N . GLY A 1 79 ? 14.273 -9.336 -32.433 1.00 74.12 79 GLY A N 1
ATOM 642 C CA . GLY A 1 79 ? 15.234 -9.972 -33.346 1.00 74.12 79 GLY A CA 1
ATOM 643 C C . GLY A 1 79 ? 16.699 -9.552 -33.176 1.00 74.12 79 GLY A C 1
ATOM 644 O O . GLY A 1 79 ? 17.531 -9.935 -33.986 1.00 74.12 79 GLY A O 1
ATOM 645 N N . GLY A 1 80 ? 17.046 -8.829 -32.109 1.00 64.38 80 GLY A N 1
ATOM 646 C CA . GLY A 1 80 ? 18.426 -8.479 -31.741 1.00 64.38 80 GLY A CA 1
ATOM 647 C C . GLY A 1 80 ? 19.211 -9.607 -31.055 1.00 64.38 80 GLY A C 1
ATOM 648 O O . GLY A 1 80 ? 20.220 -9.342 -30.411 1.00 64.38 80 GLY A O 1
ATOM 649 N N . GLY A 1 81 ? 18.727 -10.849 -31.131 1.00 59.88 81 GLY A N 1
ATOM 650 C CA . GLY A 1 81 ? 19.421 -12.043 -30.652 1.00 59.88 81 GLY A CA 1
ATOM 651 C C . GLY A 1 81 ? 19.925 -12.874 -31.827 1.00 59.88 81 GLY A C 1
ATOM 652 O O . GLY A 1 81 ? 19.254 -13.814 -32.246 1.00 59.88 81 GLY A O 1
ATOM 653 N N . SER A 1 82 ? 21.080 -12.508 -32.373 1.00 49.09 82 SER A N 1
ATOM 654 C CA . SER A 1 82 ? 21.920 -13.323 -33.260 1.00 49.09 82 SER A CA 1
ATOM 655 C C . SER A 1 82 ? 23.372 -13.075 -32.891 1.00 49.09 82 SER A C 1
ATOM 657 O O . SER A 1 82 ? 23.695 -11.895 -32.630 1.00 49.09 82 SER A O 1
#

Secondary structure (DSSP, 8-state):
--HHHHHHHHHTTSTTSHHHHHHHHHH---HHHHHT--HHHHHHHHHHHHHHHHHHTT-HHHHHHHHHHHHHHHHHHTT---

Radius of gyration: 20.34 Å; chains: 1; bounding box: 36×19×63 Å

pLDDT: mean 92.09, std 8.0, range [49.09, 98.38]

Foldseek 3Di:
DDPVVVVVVVVCLDCPHPNVVLVCLQVDDDPVVLVPDDPVSVVSNVVSVVVVVVVVVVPVVVVVVVVVVVVVVVCVVVVVPD